Protein AF-A0A392SP39-F1 (afdb_monomer_lite)

pLDDT: mean 85.73, std 10.79, range [52.5, 97.19]

InterPro domains:
  IPR000719 Protein kinase domain [PS50011] (15-77)
  IPR001245 Serine-threonine/tyrosine-protein kinase, catalytic domain [PF07714] (18-76)
  IPR011009 Protein kinase-like domain superfamily [SSF56112] (5-76)
  IPR017441 Protein kinase, ATP binding site [PS00107] (21-43)
  IPR052422 Auxin Signal Transduction Ser/Thr Kinase [PTHR47986] (1-76)

Secondary structure (DSSP, 8-state):
----HHHHHHHTTTT-GGGEEEEETTEEEEEEE-TTS-EEEEEE--TTSTTTHHHHHHHHHHHHHHH---TTSPPP-

Radius of gyration: 13.24 Å; chains: 1; bounding box: 31×26×29 Å

Organism: NCBI:txid97028

Foldseek 3Di:
DDADPVNVCVFQVNVDPVQFDDADPQATWGWGADPVRDIDIDGDGDPPDDVPPSVVVVVVVVVCLVPDDDPPDDHDD

Structure (mmCIF, N/CA/C/O backbone):
data_AF-A0A392SP39-F1
#
_entry.id   AF-A0A392SP39-F1
#
loop_
_atom_site.group_PDB
_atom_site.id
_atom_site.type_symbol
_atom_site.label_atom_id
_atom_site.label_alt_id
_atom_site.label_comp_id
_atom_site.label_asym_id
_atom_site.label_entity_id
_atom_site.label_seq_id
_atom_site.pdbx_PDB_ins_code
_atom_site.Cartn_x
_atom_site.Cartn_y
_atom_site.Cartn_z
_atom_site.occupancy
_atom_site.B_iso_or_equiv
_atom_site.auth_seq_id
_atom_site.auth_comp_id
_atom_site.auth_asym_id
_atom_site.auth_atom_id
_atom_site.pdbx_PDB_model_num
ATOM 1 N N . MET A 1 1 ? 0.557 14.749 -1.825 1.00 67.00 1 MET A N 1
ATOM 2 C CA . MET A 1 1 ? 0.563 14.646 -0.350 1.00 67.00 1 MET A CA 1
ATOM 3 C C . MET A 1 1 ? 1.735 13.756 0.038 1.00 67.00 1 MET A C 1
ATOM 5 O O . MET A 1 1 ? 2.016 12.828 -0.704 1.00 67.00 1 MET A O 1
ATOM 9 N N . LEU A 1 2 ? 2.464 14.054 1.114 1.00 80.50 2 LEU A N 1
ATOM 10 C CA . LEU A 1 2 ? 3.527 13.173 1.614 1.00 80.50 2 LEU A CA 1
ATOM 11 C C . LEU A 1 2 ? 3.041 12.544 2.920 1.00 80.50 2 LEU A C 1
ATOM 13 O O . LEU A 1 2 ? 2.634 13.269 3.824 1.00 80.50 2 LEU A O 1
ATOM 17 N N . ILE A 1 3 ? 3.050 11.214 2.992 1.00 87.56 3 ILE A N 1
ATOM 18 C CA . ILE A 1 3 ? 2.622 10.448 4.167 1.00 87.56 3 ILE A CA 1
ATOM 19 C C . ILE A 1 3 ? 3.864 9.784 4.765 1.00 87.56 3 ILE A C 1
ATOM 21 O O . ILE A 1 3 ? 4.605 9.110 4.049 1.00 87.56 3 ILE A O 1
ATOM 25 N N . SER A 1 4 ? 4.110 9.991 6.061 1.00 92.88 4 SER A N 1
ATOM 26 C CA . SER A 1 4 ? 5.232 9.350 6.753 1.00 92.88 4 SER A CA 1
ATOM 27 C C . SER A 1 4 ? 4.977 7.859 6.980 1.00 92.88 4 SER A C 1
ATOM 29 O O . SER A 1 4 ? 3.834 7.394 6.996 1.00 92.88 4 SER A O 1
ATOM 31 N N . ILE A 1 5 ? 6.042 7.090 7.203 1.00 91.69 5 ILE A N 1
ATOM 32 C CA . ILE A 1 5 ? 5.909 5.662 7.506 1.00 91.69 5 ILE A CA 1
ATOM 33 C C . ILE A 1 5 ? 5.174 5.424 8.834 1.00 91.69 5 ILE A C 1
ATOM 35 O O . ILE A 1 5 ? 4.422 4.459 8.952 1.00 91.69 5 ILE A O 1
ATOM 39 N N . GLU A 1 6 ? 5.327 6.316 9.816 1.00 94.69 6 GLU A N 1
ATOM 40 C CA . GLU A 1 6 ? 4.595 6.278 11.086 1.00 94.69 6 GLU A CA 1
ATOM 41 C C . GLU A 1 6 ? 3.093 6.455 10.865 1.00 94.69 6 GLU A C 1
ATOM 43 O O . GLU A 1 6 ? 2.292 5.733 11.459 1.00 94.69 6 GLU A O 1
ATOM 48 N N . ALA A 1 7 ? 2.706 7.366 9.969 1.00 93.50 7 ALA A N 1
ATOM 49 C CA . ALA A 1 7 ? 1.313 7.554 9.597 1.00 93.50 7 ALA A CA 1
ATOM 50 C C . ALA A 1 7 ? 0.758 6.300 8.903 1.00 93.50 7 ALA A C 1
ATOM 52 O O . ALA A 1 7 ? -0.294 5.809 9.304 1.00 93.50 7 ALA A O 1
ATOM 53 N N . LEU A 1 8 ? 1.499 5.709 7.954 1.00 94.06 8 LEU A N 1
ATOM 54 C CA . LEU A 1 8 ? 1.104 4.445 7.315 1.00 94.06 8 LEU A CA 1
ATOM 55 C C . LEU A 1 8 ? 0.945 3.304 8.329 1.00 94.06 8 LEU A C 1
ATOM 57 O O . LEU A 1 8 ? -0.006 2.528 8.233 1.00 94.06 8 LEU A O 1
ATOM 61 N N . ARG A 1 9 ? 1.838 3.206 9.323 1.00 95.06 9 ARG A N 1
ATOM 62 C CA . ARG A 1 9 ? 1.712 2.233 10.420 1.00 95.06 9 ARG A CA 1
ATOM 63 C C . ARG A 1 9 ? 0.448 2.480 11.232 1.00 95.06 9 ARG A C 1
ATOM 65 O O . ARG A 1 9 ? -0.300 1.538 11.450 1.00 95.06 9 ARG A O 1
ATOM 72 N N . SER A 1 10 ? 0.183 3.719 11.635 1.00 95.19 10 SER A N 1
ATOM 73 C CA . SER A 1 10 ? -1.032 4.066 12.382 1.00 95.19 10 SER A CA 1
ATOM 74 C C . SER A 1 10 ? -2.300 3.678 11.610 1.00 95.19 10 SER A C 1
ATOM 76 O O . SER A 1 10 ? -3.151 2.957 12.123 1.00 95.19 10 SER A O 1
ATOM 78 N N . MET A 1 11 ? -2.368 4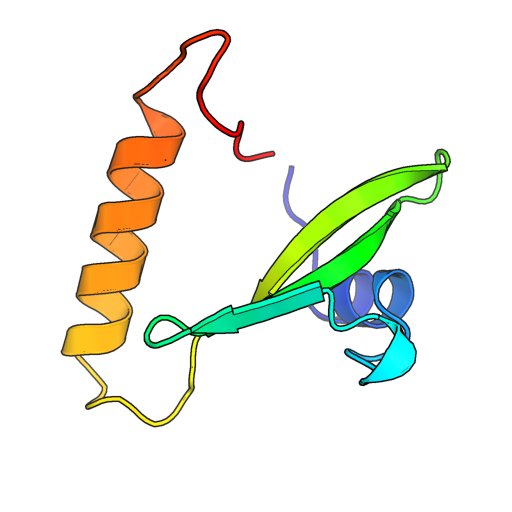.043 10.326 1.00 95.06 11 MET A N 1
ATOM 79 C CA . MET A 1 11 ? -3.530 3.800 9.462 1.00 95.06 11 MET A CA 1
ATOM 80 C C . MET A 1 11 ? -3.781 2.316 9.173 1.00 95.06 11 MET A C 1
ATOM 82 O O . MET A 1 11 ? -4.909 1.945 8.871 1.00 95.06 11 MET A O 1
ATOM 86 N N . THR A 1 12 ? -2.747 1.471 9.226 1.00 96.38 12 THR A N 1
ATOM 87 C CA . THR A 1 12 ? -2.824 0.036 8.886 1.00 96.38 12 THR A CA 1
ATOM 88 C C . THR A 1 12 ? -2.766 -0.882 10.107 1.00 96.38 12 THR A C 1
ATOM 90 O O . THR A 1 12 ? -2.622 -2.097 9.950 1.00 96.38 12 THR A O 1
ATOM 93 N N . ASN A 1 13 ? -2.858 -0.335 11.324 1.00 95.88 13 ASN A N 1
ATOM 94 C CA . ASN A 1 13 ? -2.613 -1.068 12.570 1.00 95.88 13 ASN A CA 1
ATOM 95 C C . ASN A 1 13 ? -1.266 -1.820 12.535 1.00 95.88 13 ASN A C 1
ATOM 97 O O . ASN A 1 13 ? -1.189 -3.039 12.664 1.00 95.88 13 ASN A O 1
ATOM 101 N N . ASN A 1 14 ? -0.199 -1.072 12.260 1.00 95.88 14 ASN A N 1
ATOM 102 C CA . ASN A 1 14 ? 1.173 -1.544 12.101 1.00 95.88 14 ASN A CA 1
ATOM 103 C C . ASN A 1 14 ? 1.334 -2.670 11.060 1.00 95.88 14 ASN A C 1
ATOM 105 O O . ASN A 1 14 ? 2.087 -3.617 11.280 1.00 95.88 14 ASN A O 1
ATOM 109 N N . PHE A 1 15 ? 0.650 -2.559 9.916 1.00 95.69 15 PHE A N 1
ATOM 110 C CA . PHE A 1 15 ? 0.615 -3.604 8.884 1.00 95.69 15 PHE A CA 1
ATOM 111 C C . PHE A 1 15 ? 0.134 -4.964 9.426 1.00 95.69 15 PHE A C 1
ATOM 113 O O . PHE A 1 15 ? 0.696 -6.003 9.075 1.00 95.69 15 PHE A O 1
ATOM 120 N N . SER A 1 16 ? -0.882 -4.955 10.299 1.00 96.56 16 SER A N 1
ATOM 121 C CA . SER A 1 16 ? -1.494 -6.172 10.850 1.00 96.56 16 SER A CA 1
ATOM 122 C C . SER A 1 16 ? -2.006 -7.091 9.736 1.00 96.56 16 SER A C 1
ATOM 124 O O . SER A 1 16 ? -2.559 -6.622 8.737 1.00 96.56 16 SER A O 1
ATOM 126 N N . GLU A 1 17 ? -1.882 -8.407 9.927 1.00 96.38 17 GLU A N 1
ATOM 127 C CA . GLU A 1 17 ? -2.447 -9.397 9.000 1.00 96.38 17 GLU A CA 1
ATOM 128 C C . GLU A 1 17 ? -3.980 -9.299 8.911 1.00 96.38 17 GLU A C 1
ATOM 130 O O . GLU A 1 17 ? -4.540 -9.620 7.870 1.00 96.38 17 GLU A O 1
ATOM 135 N N . GLU A 1 18 ? -4.662 -8.772 9.934 1.00 97.12 18 GLU A N 1
ATOM 136 C CA . GLU A 1 18 ? -6.109 -8.489 9.886 1.00 97.12 18 GLU A CA 1
ATOM 137 C C . GLU A 1 18 ? -6.471 -7.462 8.806 1.00 97.12 18 GLU A C 1
ATOM 139 O O . GLU A 1 18 ? -7.554 -7.503 8.226 1.00 97.12 18 GLU A O 1
ATOM 144 N N . ASN A 1 19 ? -5.546 -6.544 8.516 1.00 96.62 19 ASN A N 1
ATOM 145 C CA . ASN A 1 19 ? -5.707 -5.527 7.487 1.00 96.62 19 ASN A CA 1
ATOM 146 C C . ASN A 1 19 ? -5.144 -5.970 6.138 1.00 96.62 19 ASN A C 1
ATOM 148 O O . ASN A 1 19 ? -5.207 -5.212 5.174 1.00 96.62 19 ASN A O 1
ATOM 152 N N . LYS A 1 20 ? -4.584 -7.170 6.015 1.00 97.19 20 LYS A N 1
ATOM 153 C CA . LYS A 1 20 ? -4.066 -7.657 4.740 1.00 97.19 20 LYS A CA 1
ATOM 154 C C . LYS A 1 20 ? -5.217 -7.989 3.798 1.00 97.19 20 LYS A C 1
ATOM 156 O O . LYS A 1 20 ? -6.064 -8.822 4.098 1.00 97.19 20 LYS A O 1
ATOM 161 N N . ILE A 1 21 ? -5.208 -7.369 2.624 1.00 96.62 21 ILE A N 1
ATOM 162 C CA . ILE A 1 21 ? -6.245 -7.566 1.598 1.00 96.62 21 ILE A CA 1
ATOM 163 C C . ILE A 1 21 ? -5.721 -8.259 0.341 1.00 96.62 21 ILE A C 1
ATOM 165 O O . ILE A 1 21 ? -6.504 -8.667 -0.510 1.00 96.62 21 ILE A O 1
ATOM 169 N N . GLY A 1 22 ? -4.402 -8.415 0.208 1.00 94.62 22 GLY A N 1
ATOM 170 C CA . GLY A 1 22 ? -3.814 -9.149 -0.905 1.00 94.62 22 GLY A CA 1
ATOM 171 C C . GLY A 1 22 ? -2.307 -9.317 -0.779 1.00 94.62 22 GLY A C 1
ATOM 172 O O . GLY A 1 22 ? -1.629 -8.547 -0.101 1.00 94.62 22 GLY A O 1
ATOM 173 N N . GLN A 1 23 ? -1.770 -10.328 -1.452 1.00 93.25 23 GLN A N 1
ATOM 174 C CA . GLN A 1 23 ? -0.335 -10.556 -1.562 1.00 93.25 23 GLN A CA 1
ATOM 175 C C . GLN A 1 23 ? -0.026 -11.143 -2.934 1.00 93.25 23 GLN A C 1
ATOM 177 O O . GLN A 1 23 ? -0.671 -12.095 -3.361 1.00 93.25 23 GLN A O 1
ATOM 182 N N . GLY A 1 24 ? 0.968 -10.574 -3.605 1.00 84.75 24 GLY A N 1
ATOM 183 C CA . GLY A 1 24 ? 1.460 -11.060 -4.888 1.00 84.75 24 GLY A CA 1
ATOM 184 C C . GLY A 1 24 ? 2.980 -11.018 -4.952 1.00 84.75 24 GLY A C 1
ATOM 185 O O . GLY A 1 24 ? 3.674 -10.866 -3.936 1.00 84.75 24 GLY A O 1
ATOM 186 N N . ASP A 1 25 ? 3.510 -11.129 -6.163 1.00 80.25 25 ASP A N 1
ATOM 187 C CA . ASP A 1 25 ? 4.954 -11.120 -6.394 1.00 80.25 25 ASP A CA 1
ATOM 188 C C . ASP A 1 25 ? 5.573 -9.775 -6.018 1.00 80.25 25 ASP A C 1
ATOM 190 O O . ASP A 1 25 ? 6.559 -9.743 -5.280 1.00 80.25 25 ASP A O 1
ATOM 194 N N . SER A 1 26 ? 4.905 -8.681 -6.388 1.00 76.25 26 SER A N 1
ATOM 195 C CA . SER A 1 26 ? 5.362 -7.306 -6.166 1.00 76.25 26 SER A CA 1
ATOM 196 C C . SER A 1 26 ? 5.211 -6.800 -4.726 1.00 76.25 26 SER A C 1
ATOM 198 O O . SER A 1 26 ? 5.684 -5.710 -4.420 1.00 76.25 26 SER A O 1
ATOM 200 N N . GLY A 1 27 ? 4.533 -7.521 -3.825 1.00 87.31 27 GLY A N 1
ATOM 201 C CA . GLY A 1 27 ? 4.327 -7.040 -2.455 1.00 87.31 27 GLY A CA 1
ATOM 202 C C . GLY A 1 27 ? 3.054 -7.521 -1.774 1.00 87.31 27 GLY A C 1
ATOM 203 O O . GLY A 1 27 ? 2.298 -8.331 -2.312 1.00 87.31 27 GLY A O 1
ATOM 204 N N . THR A 1 28 ? 2.825 -6.978 -0.583 1.00 92.81 28 THR A N 1
ATOM 205 C CA . THR A 1 28 ? 1.613 -7.189 0.218 1.00 92.81 28 THR A CA 1
ATOM 206 C C . THR A 1 28 ? 0.813 -5.894 0.272 1.00 92.81 28 THR A C 1
ATOM 208 O O . THR A 1 28 ? 1.389 -4.819 0.429 1.00 92.81 28 THR A O 1
ATOM 211 N N . VAL A 1 29 ? -0.505 -5.985 0.134 1.00 94.62 29 VAL A N 1
ATOM 212 C CA . VAL A 1 29 ? -1.426 -4.849 0.192 1.00 94.62 29 VAL A CA 1
ATOM 213 C C . VAL A 1 29 ? -2.218 -4.916 1.490 1.00 94.62 29 VAL A C 1
ATOM 215 O O . VAL A 1 29 ? -2.821 -5.944 1.805 1.00 94.62 29 VAL A O 1
ATOM 218 N N . TYR A 1 30 ? -2.232 -3.802 2.214 1.00 96.81 30 TYR A N 1
ATOM 219 C CA . TYR A 1 30 ? -2.963 -3.631 3.462 1.00 96.81 30 TYR A CA 1
ATOM 220 C C . TYR A 1 30 ? -4.064 -2.585 3.290 1.00 96.81 30 TYR A C 1
ATOM 222 O O . TYR A 1 30 ? -3.859 -1.561 2.640 1.00 96.81 30 TYR A O 1
ATOM 230 N N . LYS A 1 31 ? -5.226 -2.821 3.889 1.00 97.00 31 LYS A N 1
ATOM 231 C CA . LYS A 1 31 ? -6.259 -1.816 4.114 1.00 97.00 31 LYS A CA 1
ATOM 232 C C . LYS A 1 31 ? -5.765 -0.837 5.177 1.00 97.00 31 LYS A C 1
ATOM 234 O O . LYS A 1 31 ? -5.207 -1.246 6.193 1.00 97.00 31 LYS A O 1
ATOM 239 N N . GLY A 1 32 ? -5.985 0.449 4.946 1.00 95.38 32 GLY A N 1
ATOM 240 C CA . GLY A 1 32 ? -5.821 1.475 5.965 1.00 95.38 32 GLY A CA 1
ATOM 241 C C . GLY A 1 32 ? -6.945 2.498 5.926 1.00 95.38 32 GLY A C 1
ATOM 242 O O . GLY A 1 32 ? -7.729 2.534 4.976 1.00 95.38 32 GLY A O 1
ATOM 243 N N . GLU A 1 33 ? -7.011 3.333 6.954 1.00 95.31 33 GLU A N 1
ATOM 244 C CA . GLU A 1 33 ? -8.006 4.399 7.066 1.00 95.31 33 GLU A CA 1
ATOM 245 C C . GLU A 1 3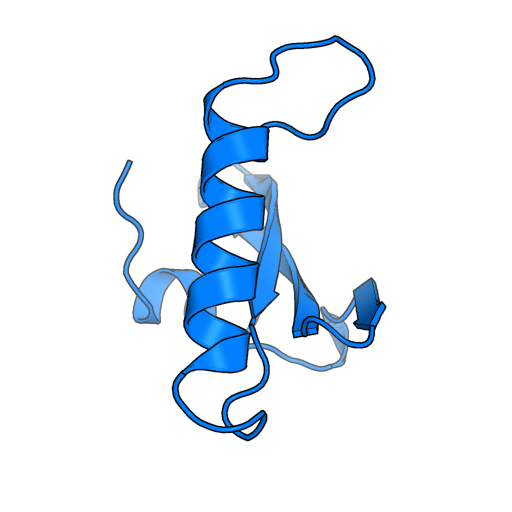3 ? -7.326 5.728 7.413 1.00 95.31 33 GLU A C 1
ATOM 247 O O . GLU A 1 33 ? -6.554 5.817 8.367 1.00 95.31 33 GLU A O 1
ATOM 252 N N . LEU A 1 34 ? -7.580 6.759 6.603 1.00 88.50 34 LEU A N 1
ATOM 253 C CA . LEU A 1 34 ? -7.133 8.128 6.868 1.00 88.50 34 LEU A CA 1
ATOM 254 C C . LEU A 1 34 ? -7.982 8.772 7.985 1.00 88.50 34 LEU A C 1
ATOM 256 O O . LEU A 1 34 ? -9.119 8.359 8.195 1.00 88.50 34 LEU A O 1
ATOM 260 N N . PRO A 1 35 ? -7.507 9.848 8.650 1.00 86.19 35 PRO A N 1
ATOM 261 C CA . PRO A 1 35 ? -8.258 10.526 9.719 1.00 86.19 35 PRO A CA 1
ATOM 262 C C . PRO A 1 35 ? -9.648 11.051 9.325 1.00 86.19 35 PRO A C 1
ATOM 264 O O . PRO A 1 35 ? -10.461 11.356 10.187 1.00 86.19 35 PRO A O 1
ATOM 267 N N . ASN A 1 36 ? -9.918 11.186 8.027 1.00 88.12 36 ASN A N 1
ATOM 268 C CA . ASN A 1 36 ? -11.206 11.592 7.466 1.00 88.12 36 ASN A CA 1
ATOM 269 C C . ASN A 1 36 ? -12.072 10.399 7.012 1.00 88.12 36 ASN A C 1
ATOM 271 O O . ASN A 1 36 ? -12.943 10.570 6.161 1.00 88.12 36 ASN A O 1
ATOM 275 N N . SER A 1 37 ? -11.797 9.198 7.527 1.00 90.25 37 SER A N 1
ATOM 276 C CA . SER A 1 37 ? -12.472 7.935 7.195 1.00 90.25 37 SER A CA 1
ATOM 277 C C . SER A 1 37 ? -12.404 7.517 5.725 1.00 90.25 37 SER A C 1
ATOM 279 O O . SER A 1 37 ? -13.149 6.650 5.265 1.00 90.25 37 SER A O 1
ATOM 281 N N . ILE A 1 38 ? -11.467 8.088 4.964 1.00 90.31 38 ILE A N 1
ATOM 282 C CA . ILE A 1 38 ? -11.167 7.597 3.623 1.00 90.31 38 ILE A CA 1
ATOM 283 C C . ILE A 1 38 ? -10.384 6.292 3.755 1.00 90.31 38 ILE A C 1
ATOM 285 O O . ILE A 1 38 ? -9.276 6.260 4.295 1.00 90.31 38 ILE A O 1
ATOM 289 N N . THR A 1 39 ? -10.957 5.213 3.222 1.00 93.06 39 THR A N 1
ATOM 290 C CA . THR A 1 39 ? -10.272 3.923 3.110 1.00 93.06 39 THR A CA 1
ATOM 291 C C . THR A 1 39 ? -9.217 3.983 2.007 1.00 93.06 39 THR A C 1
ATOM 293 O O . THR A 1 39 ? -9.493 4.430 0.893 1.00 93.06 39 THR A O 1
ATOM 296 N N . ILE A 1 40 ? -8.018 3.493 2.310 1.00 92.81 40 ILE A N 1
ATOM 297 C CA . ILE A 1 40 ? -6.878 3.430 1.394 1.00 92.81 40 ILE A CA 1
ATOM 298 C C . ILE A 1 40 ? -6.330 2.005 1.296 1.00 92.81 40 ILE A C 1
ATOM 300 O O . ILE A 1 40 ? -6.515 1.181 2.193 1.00 92.81 40 ILE A O 1
ATOM 304 N N . ALA A 1 41 ? -5.614 1.731 0.207 1.00 94.00 41 ALA A N 1
ATOM 305 C CA . ALA A 1 41 ? -4.807 0.529 0.045 1.00 94.00 41 ALA A CA 1
ATOM 306 C C . ALA A 1 41 ? -3.320 0.908 0.105 1.00 94.00 41 ALA A C 1
ATOM 308 O O . ALA A 1 41 ? -2.845 1.718 -0.689 1.00 94.00 41 ALA A O 1
ATOM 309 N N . VAL A 1 42 ? -2.580 0.315 1.038 1.00 93.88 42 VAL A N 1
ATOM 310 C CA . VAL A 1 42 ? -1.144 0.540 1.233 1.00 93.88 42 VAL A CA 1
ATOM 311 C C . VAL A 1 42 ? -0.385 -0.683 0.727 1.00 93.88 42 VAL A C 1
ATOM 313 O O . VAL A 1 42 ? -0.403 -1.742 1.357 1.00 93.88 42 VAL A O 1
ATOM 316 N N . LYS A 1 43 ? 0.288 -0.550 -0.421 1.00 91.50 43 LYS A N 1
ATOM 317 C CA . LYS A 1 43 ? 1.134 -1.608 -0.993 1.00 91.50 43 LYS A CA 1
ATOM 318 C C . LYS A 1 43 ? 2.555 -1.512 -0.432 1.00 91.50 43 LYS A C 1
ATOM 320 O O . LYS A 1 43 ? 3.254 -0.528 -0.655 1.00 91.50 43 LYS A O 1
ATOM 325 N N . ARG A 1 44 ? 2.996 -2.556 0.270 1.00 89.12 44 ARG A N 1
ATOM 326 C CA . ARG A 1 44 ? 4.357 -2.713 0.798 1.00 89.12 44 ARG A CA 1
ATOM 327 C C . ARG A 1 44 ? 5.153 -3.668 -0.092 1.00 89.12 44 ARG A C 1
ATOM 329 O O . ARG A 1 44 ? 4.837 -4.856 -0.172 1.00 89.12 44 ARG A O 1
ATOM 336 N N . ILE A 1 45 ? 6.194 -3.151 -0.743 1.00 84.88 45 ILE A N 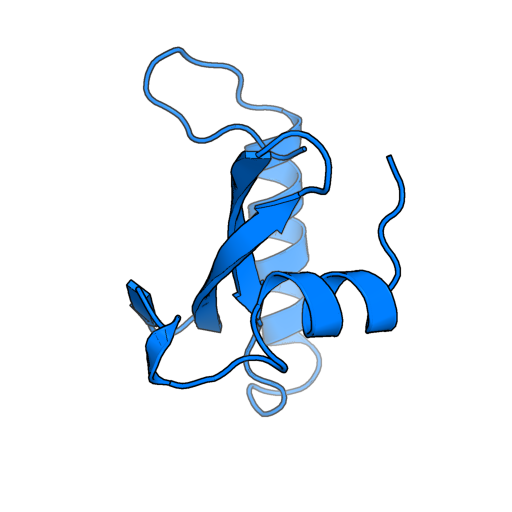1
ATOM 337 C CA . ILE A 1 45 ? 7.076 -3.924 -1.630 1.00 84.88 45 ILE A CA 1
ATOM 338 C C . ILE A 1 45 ? 7.986 -4.848 -0.803 1.00 84.88 45 ILE A C 1
ATOM 340 O O . ILE A 1 45 ? 8.434 -4.485 0.289 1.00 84.88 45 ILE A O 1
ATOM 344 N N . LYS A 1 46 ? 8.246 -6.066 -1.298 1.00 73.62 46 LYS A N 1
ATOM 345 C CA . LYS A 1 46 ? 9.117 -7.041 -0.619 1.00 73.62 46 LYS A CA 1
ATOM 346 C C . LYS A 1 46 ? 10.562 -6.529 -0.579 1.00 73.62 46 LYS A C 1
ATOM 348 O O . LYS A 1 46 ? 11.163 -6.275 -1.613 1.00 73.62 46 LYS A O 1
ATOM 353 N N . SER A 1 47 ? 11.149 -6.483 0.617 1.00 62.84 47 SER A N 1
ATOM 354 C CA . SER A 1 47 ? 12.529 -6.026 0.867 1.00 62.84 47 SER A CA 1
ATOM 355 C C . SER A 1 47 ? 13.631 -6.976 0.351 1.00 62.84 47 SER A C 1
ATOM 357 O O . SER A 1 47 ? 14.807 -6.654 0.488 1.00 62.84 47 SER A O 1
ATOM 359 N N . GLY A 1 48 ? 13.290 -8.149 -0.195 1.00 56.53 48 GLY A N 1
ATOM 360 C CA . GLY A 1 48 ? 14.256 -9.220 -0.494 1.00 56.53 48 GLY A CA 1
ATOM 361 C C . GLY A 1 48 ? 14.494 -9.531 -1.975 1.00 56.53 48 GLY A C 1
ATOM 362 O O . GLY A 1 48 ? 15.348 -10.356 -2.287 1.00 56.53 48 GLY A O 1
ATOM 363 N N . ALA A 1 49 ? 13.759 -8.915 -2.902 1.00 52.50 49 ALA A N 1
ATOM 364 C CA . ALA A 1 49 ? 13.959 -9.158 -4.327 1.00 52.50 49 ALA A CA 1
ATOM 365 C C . ALA A 1 49 ? 15.119 -8.285 -4.823 1.00 52.50 49 ALA A C 1
ATOM 367 O O . ALA A 1 49 ? 14.908 -7.108 -5.082 1.00 52.50 49 ALA A O 1
ATOM 368 N N . ILE A 1 50 ? 16.332 -8.859 -4.873 1.00 54.91 50 ILE A N 1
ATOM 369 C CA . ILE A 1 50 ? 17.549 -8.385 -5.571 1.00 54.91 50 ILE A CA 1
ATOM 370 C C . ILE A 1 50 ? 17.550 -6.860 -5.756 1.00 54.91 50 ILE A C 1
ATOM 372 O O . ILE A 1 50 ? 16.973 -6.377 -6.724 1.00 54.91 50 ILE A O 1
ATOM 376 N N . VAL A 1 51 ? 18.192 -6.139 -4.833 1.00 57.47 51 VAL A N 1
ATOM 377 C CA . VAL A 1 51 ? 18.152 -4.681 -4.549 1.00 57.47 51 VAL A CA 1
ATOM 378 C C . VAL A 1 51 ? 18.046 -3.695 -5.747 1.00 57.47 51 VAL A C 1
ATOM 380 O O . VAL A 1 51 ? 17.688 -2.546 -5.532 1.00 57.47 51 VAL A O 1
ATOM 383 N N . GLY A 1 52 ? 18.238 -4.099 -7.008 1.00 64.25 52 GLY A N 1
ATOM 384 C CA . GLY A 1 52 ? 17.920 -3.293 -8.202 1.00 64.25 52 GLY A CA 1
ATOM 385 C C . GLY A 1 52 ? 16.582 -3.597 -8.907 1.00 64.25 52 GLY A C 1
ATOM 386 O O . GLY A 1 52 ? 15.940 -2.680 -9.416 1.00 64.25 52 GLY A O 1
ATOM 387 N N . ARG A 1 53 ? 16.117 -4.856 -8.939 1.00 70.69 53 ARG A N 1
ATOM 388 C CA . ARG A 1 53 ? 14.916 -5.242 -9.709 1.00 70.69 53 ARG A CA 1
ATOM 389 C C . ARG A 1 53 ? 13.629 -4.747 -9.054 1.00 70.69 53 ARG A C 1
ATOM 391 O O . ARG A 1 53 ? 12.781 -4.195 -9.743 1.00 70.69 53 ARG A O 1
ATOM 398 N N . ALA A 1 54 ? 13.512 -4.881 -7.732 1.00 71.12 54 ALA A N 1
ATOM 399 C CA . ALA A 1 54 ? 12.340 -4.399 -6.999 1.00 71.12 54 ALA A CA 1
ATOM 400 C C . ALA A 1 54 ? 12.165 -2.876 -7.100 1.00 71.12 54 ALA A C 1
ATOM 402 O O . ALA A 1 54 ? 11.039 -2.391 -7.170 1.00 71.12 54 ALA A O 1
ATOM 403 N N . VAL A 1 55 ? 13.274 -2.126 -7.133 1.00 76.56 55 VAL A N 1
ATOM 404 C CA . VAL A 1 55 ? 13.252 -0.666 -7.300 1.00 76.56 55 VAL A CA 1
ATOM 405 C C . VAL A 1 55 ? 12.789 -0.302 -8.708 1.00 76.56 55 VAL A C 1
ATOM 407 O O . VAL A 1 55 ? 11.889 0.515 -8.848 1.00 76.56 55 VAL A O 1
ATOM 410 N N . SER A 1 56 ? 13.326 -0.959 -9.739 1.00 82.06 56 SER A N 1
ATOM 411 C CA . SER A 1 56 ? 12.909 -0.720 -11.126 1.00 82.06 56 SER A CA 1
ATOM 412 C C . SER A 1 56 ? 11.437 -1.078 -11.370 1.00 82.06 56 SER A C 1
ATOM 414 O O . SER A 1 56 ? 10.717 -0.311 -12.006 1.00 82.06 56 SER A O 1
ATOM 416 N N . GLU A 1 57 ? 10.958 -2.202 -10.828 1.00 79.94 57 GLU A N 1
ATOM 417 C CA . GLU A 1 57 ? 9.542 -2.589 -10.911 1.00 79.94 57 GLU A CA 1
ATOM 418 C C . GLU A 1 57 ? 8.642 -1.579 -10.187 1.00 79.94 57 GLU A C 1
ATOM 420 O O . GLU A 1 57 ? 7.593 -1.199 -10.707 1.00 79.94 57 GLU A O 1
ATOM 425 N N . PHE A 1 58 ? 9.079 -1.087 -9.024 1.00 81.25 58 PHE A N 1
ATOM 426 C CA . PHE A 1 58 ? 8.377 -0.036 -8.296 1.00 81.25 58 PHE A CA 1
ATOM 427 C C . PHE A 1 58 ? 8.326 1.281 -9.084 1.00 81.25 58 PHE A C 1
ATOM 429 O O . PHE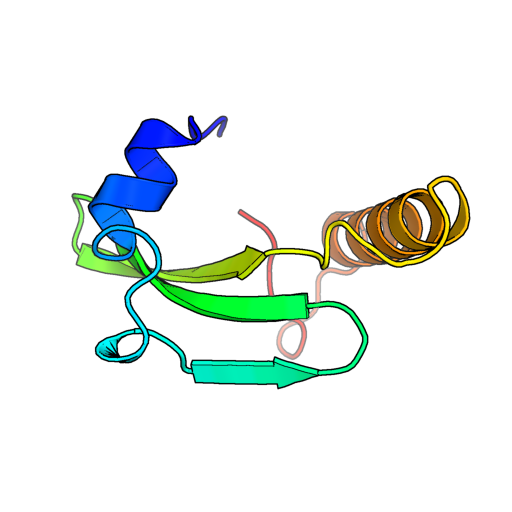 A 1 58 ? 7.262 1.889 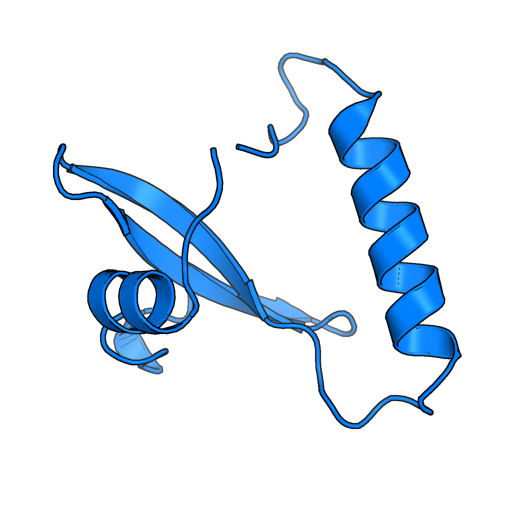-9.192 1.00 81.25 58 PHE A O 1
ATOM 436 N N . GLU A 1 59 ? 9.443 1.716 -9.668 1.00 84.19 59 GLU A N 1
ATOM 437 C CA . GLU A 1 59 ? 9.510 2.925 -10.496 1.00 84.19 59 GLU A CA 1
ATOM 438 C C . GLU A 1 59 ? 8.630 2.816 -11.745 1.00 84.19 59 GLU A C 1
ATOM 440 O O . GLU A 1 59 ? 7.926 3.771 -12.082 1.00 84.19 59 GLU A O 1
ATOM 445 N N . ALA A 1 60 ? 8.615 1.652 -12.399 1.00 84.56 60 ALA A N 1
ATOM 446 C CA . ALA A 1 60 ? 7.756 1.390 -13.548 1.00 84.56 60 ALA A CA 1
ATOM 447 C C . ALA A 1 60 ? 6.267 1.452 -13.168 1.00 84.56 60 ALA A C 1
ATOM 449 O O . ALA A 1 60 ? 5.484 2.130 -13.839 1.00 84.56 60 ALA A O 1
ATOM 450 N N . GLU A 1 61 ? 5.873 0.808 -12.065 1.00 81.50 61 GLU A N 1
ATOM 451 C CA . GLU A 1 61 ? 4.493 0.848 -11.562 1.00 81.50 61 GLU A CA 1
ATOM 452 C C . GLU A 1 61 ? 4.075 2.282 -11.195 1.00 81.50 61 GLU A C 1
ATOM 454 O O . GLU A 1 61 ? 3.020 2.759 -11.620 1.00 81.50 61 GLU A O 1
ATOM 459 N N . MET A 1 62 ? 4.948 3.013 -10.496 1.00 84.50 62 MET A N 1
ATOM 460 C CA . MET A 1 62 ? 4.776 4.430 -10.167 1.00 84.50 62 MET A CA 1
ATOM 461 C C . MET A 1 62 ? 4.617 5.310 -11.414 1.00 84.50 62 MET A C 1
ATOM 463 O O . MET A 1 62 ? 3.774 6.208 -11.425 1.00 84.50 62 MET A O 1
ATOM 467 N N . ALA A 1 63 ? 5.413 5.085 -12.463 1.00 87.25 63 ALA A N 1
ATOM 468 C CA . ALA A 1 63 ? 5.352 5.862 -13.700 1.00 87.25 63 ALA A CA 1
ATOM 469 C C . ALA A 1 63 ? 4.014 5.669 -14.430 1.00 87.25 63 ALA A C 1
ATOM 471 O O . ALA A 1 63 ? 3.392 6.650 -14.854 1.00 87.25 63 ALA A O 1
ATOM 472 N N . VAL A 1 64 ? 3.533 4.424 -14.515 1.00 84.38 64 VAL A N 1
ATOM 473 C CA . VAL A 1 64 ? 2.230 4.104 -15.116 1.00 84.38 64 VAL A CA 1
ATOM 474 C C . VAL A 1 64 ? 1.096 4.704 -14.289 1.00 84.38 64 VAL A C 1
ATOM 476 O O . VAL A 1 64 ? 0.266 5.428 -14.833 1.00 84.38 64 VAL A O 1
ATOM 479 N N . MET A 1 65 ? 1.080 4.487 -12.971 1.00 82.56 65 MET A N 1
ATOM 480 C CA . MET A 1 65 ? 0.009 4.996 -12.104 1.00 82.56 65 MET A CA 1
ATOM 481 C C . MET A 1 65 ? -0.039 6.530 -12.029 1.00 82.56 65 MET A C 1
ATOM 483 O O . MET A 1 65 ? -1.110 7.105 -11.843 1.00 82.56 65 MET A O 1
ATOM 487 N N . ARG A 1 66 ? 1.099 7.220 -12.197 1.00 83.25 66 ARG A N 1
ATOM 488 C CA . ARG A 1 66 ? 1.147 8.694 -12.244 1.00 83.25 66 ARG A CA 1
ATOM 489 C C . ARG A 1 66 ? 0.552 9.277 -13.522 1.00 83.25 66 ARG A C 1
ATOM 491 O O . ARG A 1 66 ? 0.024 10.388 -13.490 1.00 83.25 66 ARG A O 1
ATOM 498 N N . THR A 1 67 ? 0.683 8.569 -14.640 1.00 84.38 67 THR A N 1
ATOM 499 C CA . THR A 1 67 ? 0.367 9.101 -15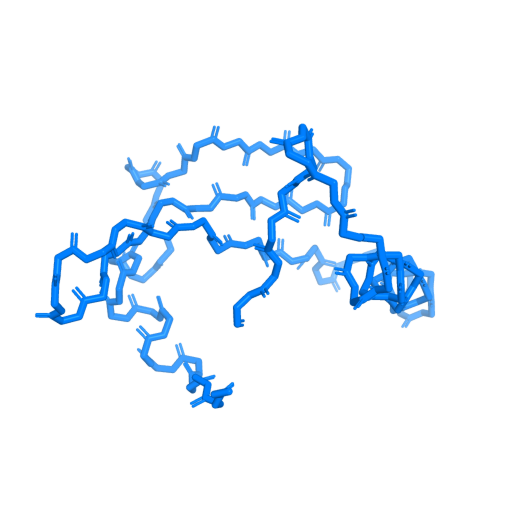.974 1.00 84.38 67 THR A CA 1
ATOM 500 C C . THR A 1 67 ? -0.964 8.587 -16.516 1.00 84.38 67 THR A C 1
ATOM 502 O O . THR A 1 67 ? -1.685 9.334 -17.179 1.00 84.38 67 THR A O 1
ATOM 505 N N . ALA A 1 68 ? -1.341 7.350 -16.196 1.00 84.44 68 ALA A N 1
ATOM 506 C CA . ALA A 1 68 ? -2.569 6.736 -16.671 1.00 84.44 68 ALA A CA 1
ATOM 507 C C . ALA A 1 68 ? -3.772 7.180 -15.826 1.00 84.44 68 ALA A C 1
ATOM 509 O O . ALA A 1 68 ? -3.984 6.717 -14.706 1.00 84.44 68 ALA A O 1
ATOM 510 N N . ARG A 1 69 ? -4.603 8.070 -16.381 1.00 84.94 69 ARG A N 1
ATOM 511 C CA . ARG A 1 69 ? -5.887 8.461 -15.783 1.00 84.94 69 ARG A CA 1
ATOM 512 C C . ARG A 1 69 ? -7.035 7.862 -16.580 1.00 84.94 69 ARG A C 1
ATOM 514 O O . ARG A 1 69 ? -7.299 8.269 -17.705 1.00 84.94 69 ARG A O 1
ATOM 521 N N . HIS A 1 70 ? -7.731 6.902 -15.986 1.00 88.25 70 HIS A N 1
ATOM 522 C CA . HIS A 1 70 ? -8.900 6.274 -16.591 1.00 88.25 70 HIS A CA 1
ATOM 523 C C . HIS A 1 70 ? -9.864 5.812 -15.496 1.00 88.25 70 HIS A C 1
ATOM 525 O O . HIS A 1 70 ? -9.425 5.377 -14.438 1.00 88.25 70 HIS A O 1
ATOM 531 N N . ARG A 1 71 ? -11.176 5.847 -15.759 1.00 89.44 71 ARG A N 1
ATOM 532 C CA . ARG A 1 71 ? -12.227 5.455 -14.792 1.00 89.44 71 ARG A CA 1
ATOM 533 C C . ARG A 1 71 ? -12.103 4.026 -14.245 1.00 89.44 71 ARG A C 1
ATOM 535 O O . ARG A 1 71 ? -12.642 3.739 -13.188 1.00 89.44 71 ARG A O 1
ATOM 542 N N . ASN A 1 72 ? -11.403 3.152 -14.970 1.00 88.88 72 ASN A N 1
ATOM 543 C CA . ASN A 1 72 ? -11.189 1.749 -14.595 1.00 88.88 72 ASN A CA 1
ATOM 544 C C . ASN A 1 72 ? -9.761 1.476 -14.091 1.00 88.88 72 ASN A C 1
ATOM 546 O O . ASN A 1 72 ? -9.373 0.316 -13.985 1.00 88.88 72 ASN A O 1
ATOM 550 N N . LEU A 1 73 ? -8.954 2.515 -13.855 1.00 83.69 73 LEU A N 1
ATOM 551 C CA . LEU A 1 73 ? -7.608 2.385 -13.298 1.00 83.69 73 LEU A CA 1
ATOM 552 C C . LEU A 1 73 ? -7.573 2.956 -11.884 1.00 83.69 73 LEU A C 1
ATOM 554 O O . LEU A 1 73 ? -8.214 3.963 -11.584 1.00 83.69 73 LEU A O 1
ATOM 558 N N . VAL A 1 74 ? -6.806 2.296 -11.021 1.00 82.50 74 VAL A N 1
ATOM 559 C CA . VAL A 1 74 ? -6.615 2.726 -9.637 1.00 82.50 74 VAL A CA 1
ATOM 560 C C . VAL A 1 74 ? -5.809 4.020 -9.627 1.00 82.50 74 VAL A C 1
ATOM 562 O O . VAL A 1 74 ? -4.752 4.107 -10.251 1.00 82.50 74 VAL A O 1
ATOM 565 N N . LEU A 1 75 ? -6.310 5.025 -8.912 1.00 81.00 75 LEU A N 1
ATOM 566 C CA . LEU A 1 75 ? -5.600 6.281 -8.707 1.00 81.00 75 LEU A CA 1
ATOM 567 C C . LEU A 1 75 ? -4.576 6.150 -7.580 1.00 81.00 75 LEU A C 1
ATOM 569 O O . LEU A 1 75 ? -4.895 5.685 -6.487 1.00 81.00 75 LEU A O 1
ATOM 573 N N . LEU A 1 76 ? -3.367 6.639 -7.845 1.00 81.94 76 LEU A N 1
ATOM 574 C CA . LEU A 1 76 ? -2.362 6.910 -6.824 1.00 81.94 76 LEU A CA 1
ATOM 575 C C . LEU A 1 76 ? -2.661 8.268 -6.158 1.00 81.94 76 LEU A C 1
ATOM 577 O O . LEU A 1 76 ? -2.966 9.236 -6.863 1.00 81.94 76 LEU A O 1
ATOM 581 N N . ILE A 1 77 ? -2.573 8.333 -4.824 1.00 73.38 77 ILE A N 1
ATOM 582 C CA . ILE A 1 77 ? -2.857 9.520 -3.987 1.00 73.38 77 ILE A CA 1
ATOM 583 C C . ILE A 1 77 ? -1.618 10.042 -3.253 1.00 73.38 77 ILE A C 1
ATOM 585 O O . ILE A 1 77 ? -0.719 9.224 -2.965 1.00 73.38 77 ILE A O 1
#

Sequence (77 aa):
MLISIEALRSMTNNFSEENKIGQGDSGTVYKGELPNSITIAVKRIKSGAIVGRAVSEFEAEMAVMRTARHRNLVLLI